Protein AF-A0A9D6J3E1-F1 (afdb_monomer_lite)

Structure (mmCIF, N/CA/C/O backbone):
data_AF-A0A9D6J3E1-F1
#
_entry.id   AF-A0A9D6J3E1-F1
#
loop_
_atom_site.group_PDB
_atom_site.id
_atom_site.type_symbol
_atom_site.label_atom_id
_atom_site.label_alt_id
_atom_site.label_comp_id
_atom_site.label_asym_id
_atom_site.label_entity_id
_atom_site.label_seq_id
_atom_site.pdbx_PDB_ins_code
_atom_site.Cartn_x
_atom_site.Cartn_y
_atom_site.Cartn_z
_atom_site.occupancy
_atom_site.B_iso_or_equiv
_atom_site.auth_seq_id
_atom_site.auth_comp_id
_atom_site.auth_asym_id
_atom_site.auth_atom_id
_atom_site.pdbx_PDB_model_num
ATOM 1 N N . MET A 1 1 ? -12.771 -2.641 1.953 1.00 57.16 1 MET A N 1
ATOM 2 C CA . MET A 1 1 ? -12.644 -3.805 1.057 1.00 57.16 1 MET A CA 1
ATOM 3 C C . MET A 1 1 ? -11.246 -4.360 1.239 1.00 57.16 1 MET A C 1
ATOM 5 O O . MET A 1 1 ? -10.315 -3.562 1.249 1.00 57.16 1 MET A O 1
ATOM 9 N N . PRO A 1 2 ? -11.086 -5.673 1.453 1.00 75.69 2 PRO A N 1
ATOM 10 C CA . PRO A 1 2 ? -9.761 -6.264 1.578 1.00 75.69 2 PRO A CA 1
ATOM 11 C C . PRO A 1 2 ? -9.013 -6.208 0.243 1.00 75.69 2 PRO A C 1
ATOM 13 O O . PRO A 1 2 ? -9.632 -6.130 -0.821 1.00 75.69 2 PRO A O 1
ATOM 16 N N . PHE A 1 3 ? -7.686 -6.283 0.318 1.00 88.56 3 PHE A N 1
ATOM 17 C CA . PHE A 1 3 ? -6.833 -6.405 -0.856 1.00 88.56 3 PHE A CA 1
ATOM 18 C C . PHE A 1 3 ? -7.150 -7.701 -1.625 1.00 88.56 3 PHE A C 1
ATOM 20 O O . PHE A 1 3 ? -7.340 -8.760 -1.019 1.00 88.56 3 PHE A O 1
ATOM 27 N N . ARG A 1 4 ? -7.234 -7.625 -2.952 1.00 92.81 4 ARG A N 1
ATOM 28 C CA . ARG A 1 4 ? -7.552 -8.726 -3.869 1.00 92.81 4 ARG A CA 1
ATOM 29 C C . ARG A 1 4 ? -6.717 -8.595 -5.132 1.00 92.81 4 ARG A C 1
ATOM 31 O O . ARG A 1 4 ? -6.793 -7.579 -5.814 1.00 92.81 4 ARG A O 1
ATOM 38 N N . PHE A 1 5 ? -5.955 -9.627 -5.456 1.00 92.38 5 PHE A N 1
ATOM 39 C CA . PHE A 1 5 ? -5.051 -9.626 -6.604 1.00 92.38 5 PHE A CA 1
ATOM 40 C C . PHE A 1 5 ? -5.346 -10.828 -7.496 1.00 92.38 5 PHE A C 1
ATOM 42 O O . PHE A 1 5 ? -5.502 -11.937 -6.980 1.00 92.38 5 PHE A O 1
ATOM 49 N N . ASP A 1 6 ? -5.435 -10.623 -8.811 1.00 90.06 6 ASP A N 1
ATOM 50 C CA . ASP A 1 6 ? -5.579 -11.739 -9.744 1.00 90.06 6 ASP A CA 1
ATOM 51 C C . ASP A 1 6 ? -4.184 -12.310 -10.047 1.00 90.06 6 ASP A C 1
ATOM 53 O O . ASP A 1 6 ? -3.341 -11.619 -10.618 1.00 90.06 6 ASP A O 1
ATOM 57 N N . PRO A 1 7 ? -3.894 -13.577 -9.702 1.00 82.88 7 PRO A N 1
ATOM 58 C CA . PRO A 1 7 ? -2.596 -14.174 -9.993 1.00 82.88 7 PRO A CA 1
ATOM 59 C C . PRO A 1 7 ? -2.280 -14.249 -11.497 1.00 82.88 7 PRO A C 1
ATOM 61 O O . PRO A 1 7 ? -1.140 -14.542 -11.850 1.00 82.88 7 PRO A O 1
ATOM 64 N N . LYS A 1 8 ? -3.233 -14.017 -12.399 1.00 88.50 8 LYS A N 1
ATOM 65 C CA . LYS A 1 8 ? -2.987 -13.992 -13.846 1.00 88.50 8 LYS A CA 1
ATOM 66 C C . LYS A 1 8 ? -2.564 -12.618 -14.369 1.00 88.50 8 LYS A C 1
ATOM 68 O O . LYS A 1 8 ? -2.120 -12.540 -15.511 1.00 88.50 8 LYS A O 1
ATOM 73 N N . GLU A 1 9 ? -2.684 -11.563 -13.565 1.00 91.75 9 GLU A N 1
ATOM 74 C CA . GLU A 1 9 ? -2.237 -10.221 -13.937 1.00 91.75 9 GLU A CA 1
ATOM 75 C C . GLU A 1 9 ? -0.711 -10.164 -14.106 1.00 91.75 9 GLU A C 1
ATOM 77 O O . GLU A 1 9 ? 0.047 -10.926 -13.488 1.00 91.75 9 GLU A O 1
ATOM 82 N N . SER A 1 10 ? -0.258 -9.242 -14.962 1.00 93.75 10 SER A N 1
ATOM 83 C CA . SER A 1 10 ? 1.165 -8.938 -15.092 1.00 93.75 10 SER A CA 1
ATOM 84 C C . SER A 1 10 ? 1.694 -8.297 -13.805 1.00 93.75 10 SER A C 1
ATOM 86 O O . SER A 1 10 ? 0.940 -7.680 -13.053 1.00 93.75 10 SER A O 1
ATOM 88 N N . ASP A 1 11 ? 3.002 -8.376 -13.558 1.00 93.44 11 ASP A N 1
ATOM 89 C CA . ASP A 1 11 ? 3.602 -7.772 -12.359 1.00 93.44 11 ASP A CA 1
ATOM 90 C C . ASP A 1 11 ? 3.328 -6.260 -12.269 1.00 93.44 11 ASP A C 1
ATOM 92 O O . ASP A 1 11 ? 3.071 -5.726 -11.191 1.00 93.44 11 ASP A O 1
ATOM 96 N N . ARG A 1 12 ? 3.303 -5.564 -13.412 1.00 91.81 12 ARG A N 1
ATOM 97 C CA . ARG A 1 12 ? 2.966 -4.135 -13.474 1.00 91.81 12 ARG A CA 1
ATOM 98 C C . ARG A 1 12 ? 1.500 -3.871 -13.144 1.00 91.81 12 ARG A C 1
ATOM 100 O O . ARG A 1 12 ? 1.212 -2.938 -12.396 1.00 91.81 12 ARG A O 1
ATOM 107 N N . ASP A 1 13 ? 0.589 -4.690 -13.659 1.00 92.38 13 ASP A N 1
ATOM 108 C CA . ASP A 1 13 ? -0.839 -4.552 -13.357 1.00 92.38 13 ASP A CA 1
ATOM 109 C C . ASP A 1 13 ? -1.113 -4.841 -11.881 1.00 92.38 13 ASP A C 1
ATOM 111 O O . ASP A 1 13 ? -1.849 -4.095 -11.236 1.00 92.38 13 ASP A O 1
ATOM 115 N N . LEU A 1 14 ? -0.439 -5.843 -11.314 1.00 94.19 14 LEU A N 1
ATOM 116 C CA . LEU A 1 14 ? -0.467 -6.157 -9.889 1.00 94.19 14 LEU A CA 1
ATOM 117 C C . LEU A 1 14 ? 0.025 -4.983 -9.027 1.00 94.19 14 LEU A C 1
ATOM 119 O O . LEU A 1 14 ? -0.626 -4.627 -8.043 1.00 94.19 14 LEU A O 1
ATOM 123 N N . LEU A 1 15 ? 1.133 -4.340 -9.408 1.00 92.12 15 LEU A N 1
ATOM 124 C CA . LEU A 1 15 ? 1.665 -3.154 -8.726 1.00 92.12 15 LEU A CA 1
ATOM 125 C C . LEU A 1 15 ? 0.703 -1.960 -8.799 1.00 92.12 15 LEU A C 1
ATOM 127 O O . LEU A 1 15 ? 0.420 -1.324 -7.782 1.00 92.12 15 LEU A O 1
ATOM 131 N N . ALA A 1 16 ? 0.152 -1.671 -9.978 1.00 90.56 16 ALA A N 1
ATOM 132 C CA . ALA A 1 16 ? -0.850 -0.618 -10.138 1.00 90.56 16 ALA A CA 1
ATOM 133 C C . ALA A 1 16 ? -2.131 -0.938 -9.343 1.00 90.56 16 ALA A C 1
ATOM 135 O O . ALA A 1 16 ? -2.739 -0.062 -8.722 1.00 90.56 16 ALA A O 1
ATOM 136 N N . SER A 1 17 ? -2.534 -2.210 -9.317 1.00 91.94 17 SER A N 1
ATOM 137 C CA . SER A 1 17 ? -3.661 -2.700 -8.527 1.00 91.94 17 SER A CA 1
ATOM 138 C C . SER A 1 17 ? -3.427 -2.499 -7.030 1.00 91.94 17 SER A C 1
ATOM 140 O O . SER A 1 17 ? -4.328 -2.016 -6.343 1.00 91.94 17 SER A O 1
ATOM 142 N N . PHE A 1 18 ? -2.213 -2.762 -6.536 1.00 92.56 18 PHE A N 1
ATOM 143 C CA . PHE A 1 18 ? -1.829 -2.482 -5.152 1.00 92.56 18 PHE A CA 1
ATOM 144 C C . PHE A 1 18 ? -2.042 -1.010 -4.785 1.00 92.56 18 PHE A C 1
ATOM 146 O O . PHE A 1 18 ? -2.736 -0.744 -3.805 1.00 92.56 18 PHE A O 1
ATOM 153 N N . PHE A 1 19 ? -1.544 -0.054 -5.578 1.00 90.12 19 PHE A N 1
ATOM 154 C CA . PHE A 1 19 ? -1.711 1.375 -5.273 1.00 90.12 19 PHE A CA 1
ATOM 155 C C . PHE A 1 19 ? -3.174 1.822 -5.282 1.00 90.12 19 PHE A C 1
ATOM 157 O O . PHE A 1 19 ? -3.612 2.499 -4.352 1.00 90.12 19 PHE A O 1
ATOM 164 N N . ARG A 1 20 ? -3.966 1.381 -6.269 1.00 89.38 20 ARG A N 1
ATOM 165 C CA . ARG A 1 20 ? -5.410 1.678 -6.313 1.00 89.38 20 ARG A CA 1
ATOM 166 C C . ARG A 1 20 ? -6.147 1.131 -5.093 1.00 89.38 20 ARG A C 1
ATOM 168 O O . ARG A 1 20 ? -7.045 1.776 -4.555 1.00 89.38 20 ARG A O 1
ATOM 175 N N . GLN A 1 21 ? -5.799 -0.076 -4.661 1.00 91.25 21 GLN A N 1
ATOM 176 C CA . GLN A 1 21 ? -6.432 -0.700 -3.503 1.00 91.25 21 GLN A CA 1
ATOM 177 C C . GLN A 1 21 ? -5.960 -0.092 -2.187 1.00 91.25 21 GLN A C 1
ATOM 179 O O . GLN A 1 21 ? -6.774 0.065 -1.282 1.00 91.25 21 GLN A O 1
ATOM 184 N N . LEU A 1 22 ? -4.695 0.317 -2.098 1.00 88.44 22 LEU A N 1
ATOM 185 C CA . LEU A 1 22 ? -4.156 1.049 -0.959 1.00 88.44 22 LEU A CA 1
ATOM 186 C C . LEU A 1 22 ? -4.857 2.400 -0.794 1.00 88.44 22 LEU A C 1
ATOM 188 O O . LEU A 1 22 ? -5.317 2.713 0.300 1.00 88.44 22 LEU A O 1
ATOM 192 N N . GLN A 1 23 ? -5.044 3.143 -1.886 1.00 86.50 23 GLN A N 1
ATOM 193 C CA . GLN A 1 23 ? -5.842 4.368 -1.886 1.00 86.50 23 GLN A CA 1
ATOM 194 C C . GLN A 1 23 ? -7.258 4.108 -1.355 1.00 86.50 23 GLN A C 1
ATOM 196 O O . GLN A 1 23 ? -7.722 4.793 -0.450 1.00 86.50 23 GLN A O 1
ATOM 201 N N . ARG A 1 24 ? -7.951 3.079 -1.858 1.00 85.75 24 ARG A N 1
ATOM 202 C CA . ARG A 1 24 ? -9.296 2.726 -1.366 1.00 85.75 24 ARG A CA 1
ATOM 203 C C . ARG A 1 24 ? -9.296 2.330 0.109 1.00 85.75 24 ARG A C 1
ATOM 205 O O . ARG A 1 24 ? -10.199 2.727 0.839 1.00 85.75 24 ARG A O 1
ATOM 212 N N . PHE A 1 25 ? -8.302 1.560 0.543 1.00 84.88 25 PHE A N 1
ATOM 213 C CA . PHE A 1 25 ? -8.155 1.139 1.932 1.00 84.88 25 PHE A CA 1
ATOM 214 C C . PHE A 1 25 ? -8.023 2.349 2.863 1.00 84.88 25 PHE A C 1
ATOM 216 O O . PHE A 1 25 ? -8.763 2.449 3.839 1.00 84.88 25 PHE A O 1
ATOM 223 N N . LEU A 1 26 ? -7.152 3.303 2.528 1.00 80.00 26 LEU A N 1
ATOM 224 C CA . LEU A 1 26 ? -6.944 4.512 3.327 1.00 80.00 26 LEU A CA 1
ATOM 225 C C . LEU A 1 26 ? -8.136 5.463 3.275 1.00 80.00 26 LEU A C 1
ATOM 227 O O . LEU A 1 26 ? -8.474 6.064 4.292 1.00 80.00 26 LEU A O 1
ATOM 231 N N . TYR A 1 27 ? -8.803 5.571 2.123 1.00 80.94 27 TYR A N 1
ATOM 232 C CA . TYR A 1 27 ? -10.035 6.344 2.008 1.00 80.94 27 TYR A CA 1
ATOM 233 C C . TYR A 1 27 ? -11.081 5.823 2.995 1.00 80.94 27 TYR A C 1
ATOM 235 O O . TYR A 1 27 ? -11.641 6.588 3.774 1.00 80.94 27 TYR A O 1
ATOM 243 N N . GLN A 1 28 ? -11.291 4.506 3.024 1.00 78.88 28 GLN A N 1
ATOM 244 C CA . GLN A 1 28 ? -12.237 3.882 3.946 1.00 78.88 28 GLN A CA 1
ATOM 245 C C . GLN A 1 28 ? -11.802 4.034 5.400 1.00 78.88 28 GLN A C 1
ATOM 247 O O . GLN A 1 28 ? -12.626 4.347 6.250 1.00 78.88 28 GLN A O 1
ATOM 252 N N . PHE A 1 29 ? -10.507 3.898 5.682 1.00 75.00 29 PHE A N 1
ATOM 253 C CA . PHE A 1 29 ? -9.957 4.144 7.014 1.00 75.00 29 PHE A CA 1
ATOM 254 C C . PHE A 1 29 ? -10.213 5.585 7.496 1.00 75.00 29 PHE A C 1
ATOM 256 O O . PHE A 1 29 ? -10.452 5.818 8.678 1.00 75.00 29 PHE A O 1
ATOM 263 N N . THR A 1 30 ? -10.199 6.545 6.570 1.00 74.94 30 THR A N 1
ATOM 264 C CA . THR A 1 30 ? -10.331 7.980 6.850 1.00 74.94 30 THR A CA 1
ATOM 265 C C . THR A 1 30 ? -11.791 8.429 6.946 1.00 74.94 30 THR A C 1
ATOM 267 O O . THR A 1 30 ? -12.154 9.163 7.865 1.00 74.94 30 THR A O 1
ATOM 270 N N . PHE A 1 31 ? -12.640 8.013 6.003 1.00 75.81 31 PHE A N 1
ATOM 271 C CA . PHE A 1 31 ? -14.009 8.521 5.861 1.00 75.81 31 PHE A CA 1
ATOM 272 C C . PHE A 1 31 ? -15.085 7.574 6.381 1.00 75.81 31 PHE A C 1
ATOM 274 O O . PHE A 1 31 ? -16.124 8.047 6.842 1.00 75.81 31 PHE A O 1
ATOM 281 N N . GLU A 1 32 ? -14.817 6.270 6.380 1.00 73.69 32 GLU A N 1
ATOM 282 C CA . GLU A 1 32 ? -15.746 5.214 6.789 1.00 73.69 32 GLU A CA 1
ATOM 283 C C . GLU A 1 32 ? -15.148 4.337 7.912 1.00 73.69 32 GLU A C 1
ATOM 285 O O . GLU A 1 32 ? -15.196 3.106 7.828 1.00 73.69 32 GLU A O 1
ATOM 290 N N . PRO A 1 33 ? -14.578 4.930 8.984 1.00 64.50 33 PRO A N 1
ATOM 291 C CA . PRO A 1 33 ? -13.866 4.178 10.022 1.00 64.50 33 PRO A CA 1
ATOM 292 C C . PRO A 1 33 ? -14.768 3.139 10.708 1.00 64.50 33 PRO A C 1
ATOM 294 O O . PRO A 1 33 ? -14.312 2.037 11.002 1.00 64.50 33 PRO A O 1
ATOM 297 N N . GLY A 1 34 ? -16.053 3.473 10.912 1.00 64.44 34 GLY A N 1
ATOM 298 C CA . GLY A 1 34 ? -17.136 2.622 11.418 1.00 64.44 34 GLY A CA 1
ATOM 299 C C . GLY A 1 34 ? -16.719 1.448 12.319 1.00 64.44 34 GLY A C 1
ATOM 300 O O . GLY A 1 34 ? -15.872 1.555 13.202 1.00 64.44 34 GLY A O 1
ATOM 301 N N . LYS A 1 35 ? -17.314 0.278 12.058 1.00 54.91 35 LYS A N 1
ATOM 302 C CA . LYS A 1 35 ? -17.046 -0.982 12.776 1.00 54.91 35 LYS A CA 1
ATOM 303 C C . LYS A 1 35 ? -15.648 -1.574 12.531 1.00 54.91 35 LYS A C 1
ATOM 305 O O . LYS A 1 35 ? -15.352 -2.633 13.085 1.00 54.91 35 LYS A O 1
ATOM 310 N N . LEU A 1 36 ? -14.817 -0.973 11.669 1.00 57.06 36 LEU A N 1
ATOM 311 C CA . LEU A 1 36 ? -13.442 -1.434 11.433 1.00 57.06 36 LEU A CA 1
ATOM 312 C C . LEU A 1 36 ? -12.528 -1.071 12.607 1.00 57.06 36 LEU A C 1
ATOM 314 O O . LEU A 1 36 ? -11.514 -1.738 12.801 1.00 57.06 36 LEU A O 1
ATOM 318 N N . LEU A 1 37 ? -12.877 -0.025 13.367 1.00 59.12 37 LEU A N 1
ATOM 319 C CA . LEU A 1 37 ? -11.941 0.661 14.256 1.00 59.12 37 LEU A CA 1
ATOM 320 C C . LEU A 1 37 ? -12.503 1.006 15.644 1.00 59.12 37 LEU A C 1
ATOM 322 O O . LEU A 1 37 ? -11.846 1.727 16.382 1.00 59.12 37 LEU A O 1
ATOM 326 N N . GLU A 1 38 ? -13.649 0.441 16.050 1.00 54.72 38 GLU A N 1
ATOM 327 C CA . GLU A 1 38 ? -14.280 0.668 17.375 1.00 54.72 38 GLU A CA 1
ATOM 328 C C . GLU A 1 38 ? -13.346 0.446 18.588 1.00 54.72 38 GLU A C 1
ATOM 330 O O . GLU A 1 38 ? -13.688 0.829 19.700 1.00 54.72 38 GLU A O 1
ATOM 335 N N . LYS A 1 39 ? -12.177 -0.181 18.399 1.00 51.03 39 LYS A N 1
ATOM 336 C CA . LYS A 1 39 ? -11.179 -0.455 19.446 1.00 51.03 39 LYS A CA 1
ATOM 337 C C . LYS A 1 39 ? -9.812 0.200 19.204 1.00 51.03 39 LYS A C 1
ATOM 339 O O . LYS A 1 39 ? -8.840 -0.196 19.839 1.00 51.03 39 LYS A O 1
ATOM 344 N N . VAL A 1 40 ? -9.699 1.133 18.259 1.00 55.38 40 VAL A N 1
ATOM 345 C CA . VAL A 1 40 ? -8.413 1.716 17.848 1.00 55.38 40 VAL A CA 1
ATOM 346 C C . VAL A 1 40 ? -8.406 3.221 18.142 1.00 55.38 40 VAL A C 1
ATOM 348 O O . VAL A 1 40 ? -8.779 4.022 17.290 1.00 55.38 40 VAL A O 1
ATOM 351 N N . ASN A 1 41 ? -7.937 3.613 19.335 1.00 50.03 41 ASN A N 1
ATOM 352 C CA . ASN A 1 41 ? -7.807 5.026 19.750 1.00 50.03 41 ASN A CA 1
ATOM 353 C C . ASN A 1 41 ? -6.945 5.877 18.792 1.00 50.03 41 ASN A C 1
ATOM 355 O O . ASN A 1 41 ? -7.132 7.086 18.711 1.00 50.03 41 ASN A O 1
ATOM 359 N N . PHE A 1 42 ? -6.061 5.245 18.010 1.00 51.25 42 PHE A N 1
ATOM 360 C CA . PHE A 1 42 ? -5.272 5.856 16.926 1.00 51.25 42 PHE A CA 1
ATOM 361 C C . PHE A 1 42 ? -6.112 6.691 15.935 1.00 51.25 42 PHE A C 1
ATOM 363 O O . PHE A 1 42 ? -5.623 7.621 15.299 1.00 51.25 42 PHE A O 1
ATOM 370 N N . VAL A 1 43 ? -7.394 6.356 15.777 1.00 54.31 43 VAL A N 1
ATOM 371 C CA . VAL A 1 43 ? -8.263 6.931 14.745 1.00 54.31 43 VAL A CA 1
ATOM 372 C C . VAL A 1 43 ? -8.849 8.276 15.158 1.00 54.31 43 VAL A C 1
ATOM 374 O O . VAL A 1 43 ? -9.153 9.078 14.284 1.00 54.31 43 VAL A O 1
ATOM 377 N N . GLU A 1 44 ? -8.979 8.578 16.449 1.00 55.16 44 GLU A N 1
ATOM 378 C CA . GLU A 1 44 ? -9.609 9.836 16.874 1.00 55.16 44 GLU A CA 1
ATOM 379 C C . GLU A 1 44 ? -8.714 11.059 16.624 1.00 55.16 44 GLU A C 1
ATOM 381 O O . GLU A 1 44 ? -9.210 12.106 16.208 1.00 55.16 44 GLU A O 1
ATOM 386 N N . THR A 1 45 ? -7.393 10.927 16.785 1.00 60.97 45 THR A N 1
ATOM 387 C CA . THR A 1 45 ? -6.435 12.033 16.609 1.00 60.97 45 THR A CA 1
ATOM 388 C C . THR A 1 45 ? -5.909 12.157 15.180 1.00 60.97 45 THR A C 1
ATOM 390 O O . THR A 1 45 ? -5.795 13.270 14.671 1.00 60.97 45 THR A O 1
ATOM 393 N N . ALA A 1 46 ? -5.628 11.048 14.486 1.00 62.75 46 ALA A N 1
ATOM 394 C CA . ALA A 1 46 ? -5.068 11.087 13.131 1.00 62.75 46 ALA A CA 1
ATOM 395 C C . ALA A 1 46 ? -6.119 11.361 12.038 1.00 62.75 46 ALA A C 1
ATOM 397 O O . ALA A 1 46 ? -5.805 11.930 10.989 1.00 62.75 46 ALA A O 1
ATOM 398 N N . GLN A 1 47 ? -7.382 10.979 12.258 1.00 68.12 47 GLN A N 1
ATOM 399 C CA . GLN A 1 47 ? -8.420 11.068 11.229 1.00 68.12 47 GLN A CA 1
ATOM 400 C C . GLN A 1 47 ? -8.698 12.495 10.729 1.00 68.12 47 GLN A C 1
ATOM 402 O O . GLN A 1 47 ? -8.818 12.652 9.513 1.00 68.12 47 GLN A O 1
ATOM 407 N N . PRO A 1 48 ? -8.797 13.541 11.574 1.00 70.25 48 PRO A N 1
ATOM 408 C CA . PRO A 1 48 ? -8.978 14.907 11.084 1.00 70.25 48 PRO A CA 1
ATOM 409 C C . PRO A 1 48 ? -7.848 15.346 10.143 1.00 70.25 48 PRO A C 1
ATOM 411 O O . PRO A 1 48 ? -8.117 15.934 9.097 1.00 70.25 48 PRO A O 1
ATOM 414 N N . HIS A 1 49 ? -6.598 14.992 10.455 1.00 70.19 49 HIS A N 1
ATOM 415 C CA . HIS A 1 49 ? -5.440 15.303 9.612 1.00 70.19 49 HIS A CA 1
ATOM 416 C C . HIS A 1 49 ? -5.469 14.536 8.285 1.00 70.19 49 HIS A C 1
ATOM 418 O O . HIS A 1 49 ? -5.240 15.130 7.231 1.00 70.19 49 HIS A O 1
ATOM 424 N N . LEU A 1 50 ? -5.827 13.247 8.314 1.00 69.44 50 LEU A N 1
ATOM 425 C CA . LEU A 1 50 ? -5.999 12.435 7.105 1.00 69.44 50 LEU A CA 1
ATOM 426 C C . LEU A 1 50 ? -7.137 12.959 6.217 1.00 69.44 50 LEU A C 1
ATOM 428 O O . LEU A 1 50 ? -6.977 13.033 5.001 1.00 69.44 50 LEU A O 1
ATOM 432 N N . ARG A 1 51 ? -8.266 13.382 6.806 1.00 74.56 51 ARG A N 1
ATOM 433 C CA . ARG A 1 51 ? -9.380 14.002 6.067 1.00 74.56 51 ARG A CA 1
ATOM 434 C C . ARG A 1 51 ? -8.938 15.293 5.385 1.00 74.56 51 ARG A C 1
ATOM 436 O O . ARG A 1 51 ? -9.247 15.479 4.213 1.00 74.56 51 ARG A O 1
ATOM 443 N N . THR A 1 52 ? -8.197 16.156 6.082 1.00 76.69 52 THR A N 1
ATOM 444 C CA . THR A 1 52 ? -7.645 17.389 5.499 1.00 76.69 52 THR A CA 1
ATOM 445 C C . THR A 1 52 ? -6.699 17.079 4.340 1.00 76.69 52 THR A C 1
ATOM 447 O O . THR A 1 52 ? -6.882 17.616 3.252 1.00 76.69 52 THR A O 1
ATOM 450 N N . ALA A 1 53 ? -5.756 16.149 4.521 1.00 68.88 53 ALA A N 1
ATOM 451 C CA . ALA A 1 53 ? -4.824 15.744 3.466 1.00 68.88 53 ALA A CA 1
ATOM 452 C C . ALA A 1 53 ? -5.533 15.158 2.228 1.00 68.88 53 ALA A C 1
ATOM 454 O O . ALA A 1 53 ? -5.077 15.341 1.095 1.00 68.88 53 ALA A O 1
ATOM 455 N N . TRP A 1 54 ? -6.659 14.468 2.432 1.00 75.44 54 TRP A N 1
ATOM 456 C CA . TRP A 1 54 ? -7.482 13.937 1.347 1.00 75.44 54 TRP A CA 1
ATOM 457 C C . TRP A 1 54 ? -8.281 15.019 0.620 1.00 75.44 54 TRP A C 1
ATOM 459 O O . TRP A 1 54 ? -8.334 15.023 -0.611 1.00 75.44 54 TRP A O 1
ATOM 469 N N . ASN A 1 55 ? -8.890 15.936 1.373 1.00 76.88 55 ASN A N 1
ATOM 470 C CA . ASN A 1 55 ? -9.714 17.021 0.838 1.00 76.88 55 ASN A CA 1
ATOM 471 C C . ASN A 1 55 ? -8.884 18.072 0.087 1.00 76.88 55 ASN A C 1
ATOM 473 O O . ASN A 1 55 ? -9.374 18.637 -0.886 1.00 76.88 55 ASN A O 1
ATOM 477 N N . ASP A 1 56 ? -7.616 18.259 0.461 1.00 77.88 56 ASP A N 1
ATOM 478 C CA . ASP A 1 56 ? -6.646 19.075 -0.282 1.00 77.88 56 ASP A CA 1
ATOM 479 C C . ASP A 1 56 ? -6.244 18.454 -1.640 1.00 77.88 56 ASP A C 1
ATOM 481 O O . ASP A 1 56 ? -5.444 19.027 -2.379 1.00 77.88 56 ASP A O 1
ATOM 485 N N . GLY A 1 57 ? -6.742 17.257 -1.979 1.00 68.38 57 GLY A N 1
ATOM 486 C CA . GLY A 1 57 ? -6.499 16.573 -3.257 1.00 68.38 57 GLY A CA 1
ATOM 487 C C . GLY A 1 57 ? -5.100 15.965 -3.411 1.00 68.38 57 GLY A C 1
ATOM 488 O O . GLY A 1 57 ? -4.889 15.121 -4.286 1.00 68.38 57 GLY A O 1
ATOM 489 N N . LYS A 1 58 ? -4.162 16.324 -2.526 1.00 72.38 58 LYS A N 1
ATOM 490 C CA . LYS A 1 58 ? -2.770 15.854 -2.525 1.00 72.38 58 LYS A CA 1
ATOM 491 C C . LYS A 1 58 ? -2.689 14.333 -2.497 1.00 72.38 58 LYS A C 1
ATOM 493 O O . LYS A 1 58 ? -2.061 13.739 -3.368 1.00 72.38 58 LYS A O 1
ATOM 498 N N . MET A 1 59 ? -3.413 13.687 -1.580 1.00 72.38 59 MET A N 1
ATOM 499 C CA . MET A 1 59 ? -3.388 12.226 -1.464 1.00 72.38 59 MET A CA 1
ATOM 500 C C . MET A 1 59 ? -3.838 11.496 -2.735 1.00 72.38 59 MET A C 1
ATOM 502 O O . MET A 1 59 ? -3.207 10.518 -3.126 1.00 72.38 59 MET A O 1
ATOM 506 N N . THR A 1 60 ? -4.891 11.961 -3.409 1.00 74.19 60 THR A N 1
ATOM 507 C CA . THR A 1 60 ? -5.360 11.340 -4.660 1.00 74.19 60 THR A CA 1
ATOM 508 C C . THR A 1 60 ? -4.309 11.461 -5.763 1.00 74.19 60 THR A C 1
ATOM 510 O O . THR A 1 60 ? -3.954 10.452 -6.374 1.00 74.19 60 THR A O 1
ATOM 513 N N . ALA A 1 61 ? -3.742 12.657 -5.950 1.00 76.44 61 ALA A N 1
ATOM 514 C CA . ALA A 1 61 ? -2.692 12.893 -6.940 1.00 76.44 61 ALA A CA 1
ATOM 515 C C . ALA A 1 61 ? -1.446 12.025 -6.680 1.00 76.44 61 ALA A C 1
ATOM 517 O O . ALA A 1 61 ? -0.811 11.531 -7.608 1.00 76.44 61 ALA A O 1
ATOM 518 N N . HIS A 1 62 ? -1.111 11.777 -5.414 1.00 77.31 62 HIS A N 1
ATOM 519 C CA . HIS A 1 62 ? 0.027 10.944 -5.026 1.00 77.31 62 HIS A CA 1
ATOM 520 C C . HIS A 1 62 ? -0.118 9.478 -5.455 1.00 77.31 62 HIS A C 1
ATOM 522 O O . HIS A 1 62 ? 0.838 8.887 -5.963 1.00 77.31 62 HIS A O 1
ATOM 528 N N . PHE A 1 63 ? -1.314 8.897 -5.322 1.00 79.12 63 PHE A N 1
ATOM 529 C CA . PHE A 1 63 ? -1.583 7.530 -5.785 1.00 79.12 63 PHE A CA 1
ATOM 530 C C . PHE A 1 63 ? -1.603 7.406 -7.311 1.00 79.12 63 PHE A C 1
ATOM 532 O O . PHE A 1 63 ? -1.182 6.377 -7.854 1.00 79.12 63 PHE A O 1
ATOM 539 N N . GLU A 1 64 ? -2.044 8.449 -8.012 1.00 80.62 64 GLU A N 1
ATOM 540 C CA . GLU A 1 64 ? -1.976 8.514 -9.473 1.00 80.62 64 GLU A CA 1
ATOM 541 C C . GLU A 1 64 ? -0.526 8.578 -9.959 1.00 80.62 64 GLU A C 1
ATOM 543 O O . GLU A 1 64 ? -0.140 7.790 -10.826 1.00 80.62 64 GLU A O 1
ATOM 548 N N . VAL A 1 65 ? 0.304 9.425 -9.339 1.00 81.69 65 VAL A N 1
ATOM 549 C CA . VAL A 1 65 ? 1.746 9.496 -9.624 1.00 81.69 65 VAL A CA 1
ATOM 550 C C . VAL A 1 65 ? 2.414 8.148 -9.366 1.00 81.69 65 VAL A C 1
ATOM 552 O O . VAL A 1 65 ? 3.131 7.657 -10.233 1.00 81.69 65 VAL A O 1
ATOM 555 N N . ALA A 1 66 ? 2.138 7.491 -8.235 1.00 81.56 66 ALA A N 1
ATOM 556 C CA . ALA A 1 66 ? 2.683 6.162 -7.944 1.00 81.56 66 ALA A CA 1
ATOM 557 C C . ALA A 1 66 ? 2.311 5.132 -9.024 1.00 81.56 66 ALA A C 1
ATOM 559 O O . ALA A 1 66 ? 3.158 4.376 -9.500 1.00 81.56 66 ALA A O 1
ATOM 560 N N . SER A 1 67 ? 1.048 5.143 -9.458 1.00 81.44 67 SER A N 1
ATOM 561 C CA . SER A 1 67 ? 0.544 4.257 -10.512 1.00 81.44 67 SER A CA 1
ATOM 562 C C . SER A 1 67 ? 1.182 4.544 -11.874 1.00 81.44 67 SER A C 1
ATOM 564 O O . SER A 1 67 ? 1.360 3.629 -12.678 1.00 81.44 67 SER A O 1
ATOM 566 N N . GLN A 1 68 ? 1.530 5.801 -12.146 1.00 82.69 68 GLN A N 1
ATOM 567 C CA . GLN A 1 68 ? 2.226 6.197 -13.365 1.00 82.69 68 GLN A CA 1
ATOM 568 C C . GLN A 1 68 ? 3.702 5.784 -13.326 1.00 82.69 68 GLN A C 1
ATOM 570 O O . GLN A 1 68 ? 4.188 5.176 -14.277 1.00 82.69 68 GLN A O 1
ATOM 575 N N . VAL A 1 69 ? 4.373 5.991 -12.192 1.00 83.69 69 VAL A N 1
ATOM 576 C CA . VAL A 1 69 ? 5.758 5.560 -11.960 1.00 83.69 69 VAL A CA 1
ATOM 577 C C . VAL A 1 69 ? 5.919 4.058 -12.201 1.00 83.69 69 VAL A C 1
ATOM 579 O O . VAL A 1 69 ? 6.879 3.648 -12.845 1.00 83.69 69 VAL A O 1
ATOM 582 N N . VAL A 1 70 ? 4.965 3.219 -11.775 1.00 86.25 70 VAL A N 1
ATOM 583 C CA . VAL A 1 70 ? 4.988 1.764 -12.055 1.00 86.25 70 VAL A CA 1
ATOM 584 C C . VAL A 1 70 ? 5.190 1.452 -13.548 1.00 86.25 70 VAL A C 1
ATOM 586 O O . VAL A 1 70 ? 5.841 0.462 -13.886 1.00 86.25 70 VAL A O 1
ATOM 589 N N . LYS A 1 71 ? 4.651 2.278 -14.452 1.00 84.94 71 LYS A N 1
ATOM 590 C CA . LYS A 1 71 ? 4.770 2.075 -15.906 1.00 84.94 71 LYS A CA 1
ATOM 591 C C . LYS A 1 71 ? 6.144 2.470 -16.445 1.00 84.94 71 LYS A C 1
ATOM 593 O O . LYS A 1 71 ? 6.590 1.901 -17.444 1.00 84.94 71 LYS A O 1
ATOM 598 N N . GLU A 1 72 ? 6.781 3.440 -15.800 1.00 86.38 72 GLU A N 1
ATOM 599 C CA . GLU A 1 72 ? 8.018 4.087 -16.242 1.00 86.38 72 GLU A CA 1
ATOM 600 C C . GLU A 1 72 ? 9.269 3.396 -15.688 1.00 86.38 72 GLU A C 1
ATOM 602 O O . GLU A 1 72 ? 10.298 3.352 -16.359 1.00 86.38 72 GLU A O 1
ATOM 607 N N . VAL A 1 73 ? 9.185 2.804 -14.492 1.00 88.75 73 VAL A N 1
ATOM 608 C CA . VAL A 1 73 ? 10.310 2.089 -13.874 1.00 88.75 73 VAL A CA 1
ATOM 609 C C . VAL A 1 73 ? 10.666 0.838 -14.682 1.00 88.75 73 VAL A C 1
ATOM 611 O O . VAL A 1 73 ? 9.795 0.070 -15.115 1.00 88.75 73 VAL A O 1
ATOM 614 N N . SER A 1 74 ? 11.970 0.626 -14.880 1.00 90.56 74 SER A N 1
ATOM 615 C CA . SER A 1 74 ? 12.474 -0.538 -15.607 1.00 90.56 74 SER A CA 1
ATOM 616 C C . SER A 1 74 ? 12.181 -1.839 -14.855 1.00 90.56 74 SER A C 1
ATOM 618 O O . SER A 1 74 ? 12.098 -1.873 -13.624 1.00 90.56 74 SER A O 1
ATOM 620 N N . VAL A 1 75 ? 12.018 -2.930 -15.603 1.00 89.25 75 VAL A N 1
ATOM 621 C CA . VAL A 1 75 ? 11.716 -4.245 -15.021 1.00 89.25 75 VAL A CA 1
ATOM 622 C C . VAL A 1 75 ? 12.871 -4.729 -14.144 1.00 89.25 75 VAL A C 1
ATOM 624 O O . VAL A 1 75 ? 12.623 -5.321 -13.099 1.00 89.25 75 VAL A O 1
ATOM 627 N N . GLU A 1 76 ? 14.113 -4.415 -14.511 1.00 92.12 76 GLU A N 1
ATOM 628 C CA . GLU A 1 76 ? 15.315 -4.743 -13.739 1.00 92.12 76 GLU A CA 1
ATOM 629 C C . GLU A 1 76 ? 15.255 -4.105 -12.349 1.00 92.12 76 GLU A C 1
ATOM 631 O O . GLU A 1 76 ? 15.387 -4.801 -11.348 1.00 92.12 76 GLU A O 1
ATOM 636 N N . ARG A 1 77 ? 14.931 -2.806 -12.261 1.00 92.06 77 ARG A N 1
ATOM 637 C CA . ARG A 1 77 ? 14.828 -2.111 -10.968 1.00 92.06 77 ARG A CA 1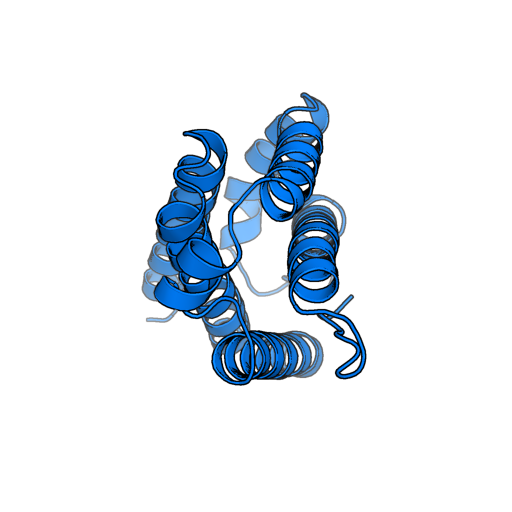
ATOM 638 C C . ARG A 1 77 ? 13.676 -2.629 -10.110 1.00 92.06 77 ARG A C 1
ATOM 640 O O . ARG A 1 77 ? 13.805 -2.696 -8.888 1.00 92.06 77 ARG A O 1
ATOM 647 N N . LEU A 1 78 ? 12.553 -3.001 -10.729 1.00 91.50 78 LEU A N 1
ATOM 648 C CA . LEU A 1 78 ? 11.458 -3.672 -10.019 1.00 91.50 78 LEU A CA 1
ATOM 649 C C . LEU A 1 78 ? 11.905 -5.046 -9.503 1.00 91.50 78 LEU A C 1
ATOM 651 O O . LEU A 1 78 ? 11.597 -5.404 -8.367 1.00 91.50 78 LEU A O 1
ATOM 655 N N . SER A 1 79 ? 12.656 -5.794 -10.308 1.00 92.75 79 SER A N 1
ATOM 656 C CA . SER A 1 79 ? 13.167 -7.116 -9.951 1.00 92.75 79 SER A CA 1
ATOM 657 C C . SER A 1 79 ? 14.155 -7.054 -8.788 1.00 92.75 79 SER A C 1
ATOM 659 O O . SER A 1 79 ? 13.985 -7.788 -7.815 1.00 92.75 79 SER A O 1
ATOM 661 N N . ASP A 1 80 ? 15.114 -6.128 -8.825 1.00 93.75 80 ASP A N 1
ATOM 662 C CA . ASP A 1 80 ? 16.113 -5.928 -7.765 1.00 93.75 80 ASP A CA 1
ATOM 663 C C . ASP A 1 80 ? 15.477 -5.560 -6.416 1.00 93.75 80 ASP A C 1
ATOM 665 O O . ASP A 1 80 ? 16.005 -5.883 -5.352 1.00 93.75 80 ASP A O 1
ATOM 669 N N . ALA A 1 81 ? 14.307 -4.919 -6.441 1.00 92.00 81 ALA A N 1
ATOM 670 C CA . ALA A 1 81 ? 13.537 -4.587 -5.246 1.00 92.00 81 ALA A CA 1
ATOM 671 C C . ALA A 1 81 ? 12.549 -5.687 -4.804 1.00 92.00 81 ALA A C 1
ATOM 673 O O . ALA A 1 81 ? 11.801 -5.495 -3.836 1.00 92.00 81 ALA A O 1
ATOM 674 N N . GLY A 1 82 ? 12.500 -6.825 -5.506 1.00 92.88 82 GLY A N 1
ATOM 675 C CA . GLY A 1 82 ? 11.566 -7.920 -5.233 1.00 92.88 82 GLY A CA 1
ATOM 676 C C . GLY A 1 82 ? 10.109 -7.589 -5.573 1.00 92.88 82 GLY A C 1
ATOM 677 O O . GLY A 1 82 ? 9.193 -8.098 -4.923 1.00 92.88 82 GLY A O 1
ATOM 678 N N . LEU A 1 83 ? 9.892 -6.716 -6.559 1.00 94.25 83 LEU A N 1
ATOM 679 C CA . LEU A 1 83 ? 8.585 -6.295 -7.077 1.00 94.25 83 LEU A CA 1
ATOM 680 C C . LEU A 1 83 ? 8.234 -6.972 -8.410 1.00 94.25 83 LEU A C 1
ATOM 682 O O . LEU A 1 83 ? 7.439 -6.444 -9.183 1.00 94.25 83 LEU A O 1
ATOM 686 N N . THR A 1 84 ? 8.791 -8.156 -8.662 1.00 95.06 84 THR A N 1
ATOM 687 C CA . THR A 1 84 ? 8.437 -9.016 -9.798 1.00 95.06 84 THR A CA 1
ATOM 688 C C . THR A 1 84 ? 8.272 -10.475 -9.366 1.00 95.06 84 THR A C 1
ATOM 690 O O . THR A 1 84 ? 8.681 -10.885 -8.269 1.00 95.06 84 THR A O 1
ATOM 693 N N . GLY A 1 85 ? 7.640 -11.269 -10.229 1.00 94.31 85 GLY A N 1
ATOM 694 C CA . GLY A 1 85 ? 7.572 -12.721 -10.141 1.00 94.31 85 GLY A CA 1
ATOM 695 C C . GLY A 1 85 ? 7.062 -13.244 -8.797 1.00 94.31 85 GLY A C 1
ATOM 696 O O . GLY A 1 85 ? 6.084 -12.757 -8.225 1.00 94.31 85 GLY A O 1
ATOM 697 N N . VAL A 1 86 ? 7.723 -14.285 -8.287 1.00 94.25 86 VAL A N 1
ATOM 698 C CA . VAL A 1 86 ? 7.328 -14.968 -7.043 1.00 94.25 86 VAL A CA 1
ATOM 699 C C . VAL A 1 86 ? 7.440 -14.075 -5.805 1.00 94.25 86 VAL A C 1
ATOM 701 O O . VAL A 1 86 ? 6.636 -14.218 -4.885 1.00 94.25 86 VAL A O 1
ATOM 704 N N . HIS A 1 87 ? 8.379 -13.125 -5.789 1.00 93.88 87 HIS A N 1
ATOM 705 C CA . HIS A 1 87 ? 8.579 -12.220 -4.656 1.00 93.88 87 HIS A CA 1
ATOM 706 C C . HIS A 1 87 ? 7.424 -11.231 -4.516 1.00 93.88 87 HIS A C 1
ATOM 708 O O . HIS A 1 87 ? 6.851 -11.110 -3.430 1.00 93.88 87 HIS A O 1
ATOM 714 N N . LEU A 1 88 ? 7.019 -10.600 -5.623 1.00 95.19 88 LEU A N 1
ATOM 715 C CA . LEU A 1 88 ? 5.836 -9.743 -5.656 1.00 95.19 88 LEU A CA 1
ATOM 716 C C . LEU A 1 88 ? 4.598 -10.512 -5.187 1.00 95.19 88 LEU A C 1
ATOM 718 O O . LEU A 1 88 ? 3.880 -10.069 -4.291 1.00 95.19 88 LEU A O 1
ATOM 722 N N . ARG A 1 89 ? 4.380 -11.703 -5.749 1.00 94.81 89 ARG A N 1
ATOM 723 C CA . ARG A 1 89 ? 3.219 -12.549 -5.435 1.00 94.81 89 ARG A CA 1
ATOM 724 C C . ARG A 1 89 ? 3.163 -12.923 -3.960 1.00 94.81 89 ARG A C 1
ATOM 726 O O . ARG A 1 89 ? 2.094 -12.846 -3.361 1.00 94.81 89 ARG A O 1
ATOM 733 N N . ALA A 1 90 ? 4.301 -13.265 -3.358 1.00 94.50 90 ALA A N 1
ATOM 734 C CA . ALA A 1 90 ? 4.379 -13.552 -1.931 1.00 94.50 90 ALA A CA 1
ATOM 735 C C . ALA A 1 90 ? 3.992 -12.328 -1.085 1.00 94.50 90 ALA A C 1
ATOM 737 O O . ALA A 1 90 ? 3.169 -12.453 -0.178 1.00 94.50 90 ALA A O 1
ATOM 738 N N . LYS A 1 91 ? 4.513 -11.134 -1.409 1.00 94.56 91 LYS A N 1
ATOM 739 C CA . LYS A 1 91 ? 4.156 -9.888 -0.705 1.00 94.56 91 LYS A CA 1
ATOM 740 C C . LYS A 1 91 ? 2.652 -9.608 -0.772 1.00 94.56 91 LYS A C 1
ATOM 742 O O . LYS A 1 91 ? 2.031 -9.327 0.253 1.00 94.56 91 LYS A O 1
ATOM 747 N N . LEU A 1 92 ? 2.063 -9.730 -1.961 1.00 95.25 92 LEU A N 1
ATOM 748 C CA . LEU A 1 92 ? 0.635 -9.495 -2.189 1.00 95.25 92 LEU A CA 1
ATOM 749 C C . LEU A 1 92 ? -0.247 -10.525 -1.470 1.00 95.25 92 LEU A C 1
ATOM 751 O O . LEU A 1 92 ? -1.229 -10.150 -0.831 1.00 95.25 92 LEU A O 1
ATOM 755 N N . ALA A 1 93 ? 0.125 -11.807 -1.510 1.00 94.31 93 ALA A N 1
ATOM 756 C CA . ALA A 1 93 ? -0.605 -12.872 -0.826 1.00 94.31 93 ALA A CA 1
ATOM 757 C C . ALA A 1 93 ? -0.584 -12.700 0.702 1.00 94.31 93 ALA A C 1
ATOM 759 O O . ALA A 1 93 ? -1.616 -12.846 1.359 1.00 94.31 93 ALA A O 1
ATOM 760 N N . ILE A 1 94 ? 0.570 -12.337 1.274 1.00 94.69 94 ILE A N 1
ATOM 761 C CA . ILE A 1 94 ? 0.699 -12.071 2.713 1.00 94.69 94 ILE A CA 1
ATOM 762 C C . ILE A 1 94 ? -0.148 -10.856 3.111 1.00 94.69 94 ILE A C 1
ATOM 764 O O . ILE A 1 94 ? -0.875 -10.920 4.106 1.00 94.69 94 ILE A O 1
ATOM 768 N N . LEU A 1 95 ? -0.096 -9.769 2.331 1.00 94.94 95 LEU A N 1
ATOM 769 C CA . LEU A 1 95 ? -0.926 -8.584 2.556 1.00 94.94 95 LEU A CA 1
ATOM 770 C C . LEU A 1 95 ? -2.418 -8.936 2.533 1.00 94.94 95 LEU A C 1
ATOM 772 O O . LEU A 1 95 ? -3.149 -8.570 3.453 1.00 94.94 95 LEU A O 1
ATOM 776 N N . GLN A 1 96 ? -2.858 -9.683 1.519 1.00 94.62 96 GLN A N 1
ATOM 777 C CA . GLN A 1 96 ? -4.239 -10.137 1.397 1.00 94.62 96 GLN A CA 1
ATOM 778 C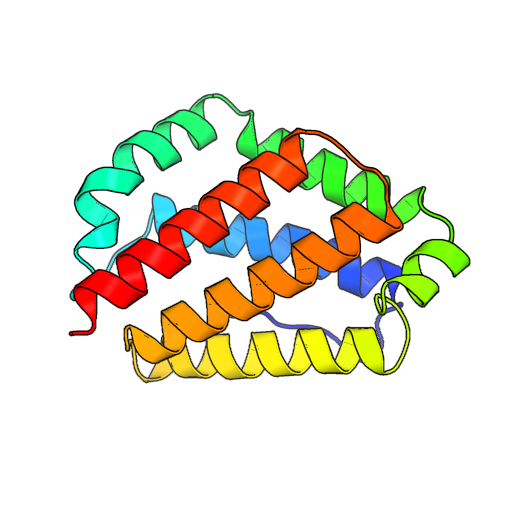 C . GLN A 1 96 ? -4.663 -10.992 2.601 1.00 94.62 96 GLN A C 1
ATOM 780 O O . GLN A 1 96 ? -5.703 -10.722 3.199 1.00 94.62 96 GLN A O 1
ATOM 785 N N . SER A 1 97 ? -3.839 -11.960 3.016 1.00 94.00 97 SER A N 1
ATOM 786 C CA . SER A 1 97 ? -4.131 -12.824 4.167 1.00 94.00 97 SER A CA 1
ATOM 787 C C . SER A 1 97 ? -4.308 -12.030 5.466 1.00 94.00 97 SER A C 1
ATOM 789 O O . SER A 1 97 ? -5.222 -12.304 6.250 1.00 94.00 97 SER A O 1
ATOM 791 N N . TRP A 1 98 ? -3.446 -11.041 5.720 1.00 93.69 98 TRP A N 1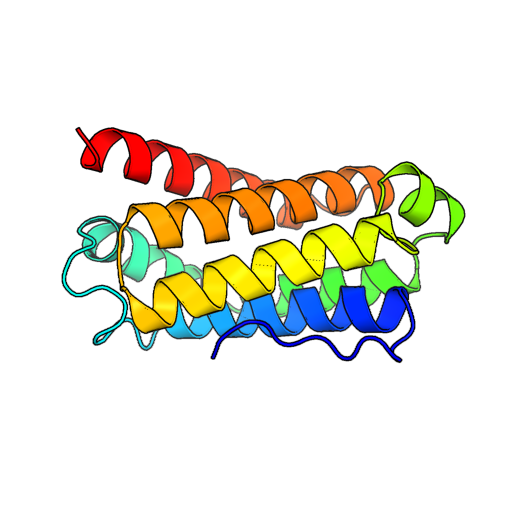
ATOM 792 C CA . TRP A 1 98 ? -3.562 -10.198 6.913 1.00 93.69 98 TRP A CA 1
ATOM 793 C C . TRP A 1 98 ? -4.733 -9.227 6.835 1.00 93.69 98 TRP A C 1
ATOM 795 O O . TRP A 1 98 ? -5.399 -9.019 7.847 1.00 93.69 98 TRP A O 1
ATOM 805 N N . ALA A 1 99 ? -5.036 -8.689 5.654 1.00 90.25 99 ALA A N 1
ATOM 806 C CA . ALA A 1 99 ? -6.214 -7.854 5.457 1.00 90.25 99 ALA A CA 1
ATOM 807 C C . ALA A 1 99 ? -7.504 -8.643 5.710 1.00 90.25 99 ALA A C 1
ATOM 809 O O . ALA A 1 99 ? -8.371 -8.174 6.442 1.00 90.25 99 ALA A O 1
ATOM 810 N N . ASP A 1 100 ? -7.605 -9.871 5.199 1.00 90.62 100 ASP A N 1
ATOM 811 C CA . ASP A 1 100 ? -8.743 -10.759 5.463 1.00 90.62 100 ASP A CA 1
ATOM 812 C C . ASP A 1 100 ? -8.872 -11.101 6.951 1.00 90.62 100 ASP A C 1
ATOM 814 O O . ASP A 1 100 ? -9.972 -11.127 7.505 1.00 90.62 100 ASP A O 1
ATOM 818 N N . THR A 1 101 ? -7.737 -11.311 7.617 1.00 89.81 101 THR A N 1
ATOM 819 C CA . THR A 1 101 ? -7.681 -11.555 9.062 1.00 89.81 101 THR A CA 1
ATOM 820 C C . THR A 1 101 ? -8.143 -10.332 9.847 1.00 89.81 101 THR A C 1
ATOM 822 O O . THR A 1 101 ? -8.956 -10.467 10.757 1.00 89.81 101 THR A O 1
ATOM 825 N N . PHE A 1 102 ? -7.709 -9.130 9.465 1.00 85.88 102 PHE A N 1
ATOM 826 C CA . PHE A 1 102 ? -8.152 -7.890 10.095 1.00 85.88 102 PHE A CA 1
ATOM 827 C C . PHE A 1 102 ? -9.657 -7.664 9.920 1.00 85.88 102 PHE A C 1
ATOM 829 O O . PHE A 1 102 ? -10.336 -7.348 10.891 1.00 85.88 102 PHE A O 1
ATOM 836 N N . ILE A 1 103 ? -10.209 -7.898 8.727 1.00 84.31 103 ILE A N 1
ATOM 837 C CA . ILE A 1 103 ? -11.656 -7.775 8.497 1.00 84.31 103 ILE A CA 1
ATOM 838 C C . ILE A 1 103 ? -12.454 -8.757 9.368 1.00 84.31 103 ILE A C 1
ATOM 840 O O . ILE A 1 103 ? -13.501 -8.385 9.907 1.00 84.31 103 ILE A O 1
ATOM 844 N N . ARG A 1 104 ? -11.966 -9.996 9.511 1.00 85.50 104 ARG A N 1
ATOM 845 C CA . ARG A 1 104 ? -12.625 -11.057 10.287 1.00 85.50 104 ARG A CA 1
ATOM 846 C C . ARG A 1 104 ? -12.530 -10.830 11.795 1.00 85.50 104 ARG A C 1
ATOM 848 O O . ARG A 1 104 ? -13.528 -10.964 12.492 1.00 85.50 104 ARG A O 1
ATOM 855 N N . GLU A 1 105 ? -11.337 -10.529 12.292 1.00 84.75 105 GLU A N 1
ATOM 856 C CA . GLU A 1 105 ? -11.023 -10.557 13.727 1.00 84.75 105 GLU A CA 1
ATOM 857 C C . GLU A 1 105 ? -10.981 -9.165 14.358 1.00 84.75 105 GLU A C 1
ATOM 859 O O . GLU A 1 105 ? -11.164 -9.037 15.566 1.00 84.75 105 GLU A O 1
ATOM 864 N N . ARG A 1 106 ? -10.752 -8.120 13.552 1.00 79.62 106 ARG A N 1
ATOM 865 C CA . ARG A 1 106 ? -10.712 -6.708 13.971 1.00 79.62 106 ARG A CA 1
ATOM 866 C C . ARG A 1 106 ? -9.771 -6.451 15.147 1.00 79.62 106 ARG A C 1
ATOM 868 O O . ARG A 1 106 ? -10.072 -5.680 16.055 1.00 79.62 106 ARG A O 1
ATOM 875 N N . THR A 1 107 ? -8.623 -7.124 15.141 1.00 79.88 107 THR A N 1
ATOM 876 C CA . THR A 1 107 ? -7.598 -6.975 16.177 1.00 79.88 107 THR A CA 1
ATOM 877 C C . THR A 1 107 ? -6.548 -5.944 15.773 1.00 79.88 107 THR A C 1
ATOM 879 O O . THR A 1 107 ? -6.163 -5.862 14.602 1.00 79.88 107 THR A O 1
ATOM 882 N N . LEU A 1 108 ? -6.014 -5.214 16.760 1.00 77.38 108 LEU A N 1
ATOM 883 C CA . LEU A 1 108 ? -4.865 -4.316 16.577 1.00 77.38 108 LEU A CA 1
ATOM 884 C C . LEU A 1 108 ? -3.665 -5.061 15.988 1.00 77.38 108 LEU A C 1
ATOM 886 O O . LEU A 1 108 ? -3.012 -4.570 15.076 1.00 77.38 108 LEU A O 1
ATOM 890 N N . ARG A 1 109 ? -3.431 -6.303 16.429 1.00 83.81 109 ARG A N 1
ATOM 891 C CA . ARG A 1 109 ? -2.378 -7.167 15.884 1.00 83.81 109 ARG A CA 1
ATOM 892 C C . ARG A 1 109 ? -2.536 -7.404 14.381 1.00 83.81 109 ARG A C 1
ATOM 894 O O . ARG A 1 109 ? -1.543 -7.358 13.658 1.00 83.81 109 ARG A O 1
ATOM 901 N N . ALA A 1 110 ? -3.746 -7.694 13.903 1.00 85.38 110 ALA A N 1
ATOM 902 C CA . ALA A 1 110 ? -3.980 -7.902 12.478 1.00 85.38 110 ALA A CA 1
ATOM 903 C C . ALA A 1 110 ? -3.801 -6.595 11.690 1.00 85.38 110 ALA A C 1
ATOM 905 O O . ALA A 1 110 ? -3.133 -6.604 10.657 1.00 85.38 110 ALA A O 1
ATOM 906 N N . LEU A 1 111 ? -4.300 -5.469 12.215 1.00 83.25 111 LEU A N 1
ATOM 907 C CA . LEU A 1 111 ? -4.108 -4.143 11.620 1.00 83.25 111 LEU A CA 1
ATOM 908 C C . LEU A 1 111 ? -2.624 -3.768 11.514 1.00 83.25 111 LEU A C 1
ATOM 910 O O . LEU A 1 111 ? -2.144 -3.392 10.447 1.00 83.25 111 LEU A O 1
ATOM 914 N N . PHE A 1 112 ? -1.875 -3.968 12.595 1.00 84.94 112 PHE A N 1
ATOM 915 C CA . PHE A 1 112 ? -0.430 -3.784 12.647 1.00 84.94 112 PHE A CA 1
ATOM 916 C C . PHE A 1 112 ? 0.283 -4.604 11.566 1.00 84.94 112 PHE A C 1
ATOM 918 O O . PHE A 1 112 ? 1.179 -4.114 10.878 1.00 84.94 112 PHE A O 1
ATOM 925 N N . ARG A 1 113 ? -0.123 -5.864 11.365 1.00 90.19 113 ARG A N 1
ATOM 926 C CA . ARG A 1 113 ? 0.450 -6.710 10.310 1.00 90.19 113 ARG A CA 1
ATOM 927 C C . ARG A 1 113 ? 0.102 -6.202 8.914 1.00 90.19 113 ARG A C 1
ATOM 929 O O . ARG A 1 113 ? 0.969 -6.276 8.046 1.00 90.19 113 ARG A O 1
ATOM 936 N N . VAL A 1 114 ? -1.096 -5.663 8.691 1.00 89.75 114 VAL A N 1
ATOM 937 C CA . VAL A 1 114 ? -1.456 -5.013 7.419 1.00 89.75 114 VAL A CA 1
ATOM 938 C C . VAL A 1 114 ? -0.532 -3.824 7.151 1.00 89.75 114 VAL A C 1
ATOM 940 O O . VAL A 1 114 ? 0.146 -3.817 6.124 1.00 89.75 114 VAL A O 1
ATOM 943 N N . PHE A 1 115 ? -0.415 -2.883 8.094 1.00 87.62 115 PHE A N 1
ATOM 944 C CA . PHE A 1 115 ? 0.456 -1.713 7.934 1.00 87.62 115 PHE A CA 1
ATOM 945 C C . PHE A 1 115 ? 1.924 -2.091 7.747 1.00 87.62 115 PHE A C 1
ATOM 947 O O . PHE A 1 115 ? 2.586 -1.545 6.869 1.00 87.62 115 PHE A O 1
ATOM 954 N N . LYS A 1 116 ? 2.432 -3.090 8.478 1.00 90.56 116 LYS A N 1
ATOM 955 C CA . LYS A 1 116 ? 3.810 -3.572 8.304 1.00 90.56 116 LYS A CA 1
ATOM 956 C C . LYS A 1 116 ? 4.070 -4.117 6.895 1.00 90.56 116 LYS A C 1
ATOM 958 O O . LYS A 1 116 ? 5.142 -3.881 6.337 1.00 90.56 116 LYS A O 1
ATOM 963 N N . ASN A 1 117 ? 3.109 -4.836 6.313 1.00 92.38 117 ASN A N 1
ATOM 964 C CA . ASN A 1 117 ? 3.234 -5.341 4.944 1.00 92.38 117 ASN A CA 1
ATOM 965 C C . ASN A 1 117 ? 3.132 -4.215 3.908 1.00 92.38 117 ASN A C 1
ATOM 967 O O . ASN A 1 117 ? 3.920 -4.209 2.965 1.00 92.38 117 ASN A O 1
ATOM 971 N N . ILE A 1 118 ? 2.234 -3.244 4.112 1.00 91.94 118 ILE A N 1
ATOM 972 C CA . ILE A 1 118 ? 2.158 -2.030 3.285 1.00 91.94 118 ILE A CA 1
ATOM 973 C C . ILE A 1 118 ? 3.500 -1.287 3.325 1.00 91.94 118 ILE A C 1
ATOM 975 O O . ILE A 1 118 ? 4.081 -1.047 2.271 1.00 91.94 118 ILE A O 1
ATOM 979 N N . ASN A 1 119 ? 4.042 -1.011 4.516 1.00 90.88 119 ASN A N 1
ATOM 980 C CA . ASN A 1 119 ? 5.321 -0.319 4.688 1.00 90.88 119 ASN A CA 1
ATOM 981 C C . ASN A 1 119 ? 6.474 -1.052 3.974 1.00 90.88 119 ASN A C 1
ATOM 983 O O . ASN A 1 119 ? 7.246 -0.450 3.232 1.00 90.88 119 ASN A O 1
ATOM 987 N N . SER A 1 120 ? 6.555 -2.380 4.118 1.00 91.81 120 SER A N 1
ATOM 988 C CA . SER A 1 120 ? 7.557 -3.188 3.405 1.00 91.81 120 SER A CA 1
ATOM 989 C C . SER A 1 120 ? 7.412 -3.110 1.880 1.00 91.81 120 SER A C 1
ATOM 991 O O . SER A 1 120 ? 8.413 -3.122 1.158 1.00 91.81 120 SER A O 1
ATOM 993 N N . PHE A 1 121 ? 6.181 -3.036 1.373 1.00 92.75 121 PHE A N 1
ATOM 994 C CA . PHE A 1 121 ? 5.917 -2.892 -0.055 1.00 92.75 121 PHE A CA 1
ATOM 995 C C . PHE A 1 121 ? 6.356 -1.517 -0.570 1.00 92.75 121 PHE A C 1
ATOM 997 O O . PHE A 1 121 ? 7.062 -1.433 -1.576 1.00 92.75 121 PHE A O 1
ATOM 1004 N N . LEU A 1 122 ? 6.002 -0.452 0.155 1.00 90.25 122 LEU A N 1
ATOM 1005 C CA . LEU A 1 122 ? 6.404 0.919 -0.162 1.00 90.25 122 LEU A CA 1
ATOM 1006 C C . LEU A 1 122 ? 7.924 1.085 -0.118 1.00 90.25 122 LEU A C 1
ATOM 1008 O O . LEU A 1 122 ? 8.480 1.706 -1.015 1.00 90.25 122 LEU A O 1
ATOM 1012 N N . GLY A 1 123 ? 8.609 0.472 0.853 1.00 91.00 123 GLY A N 1
ATOM 1013 C CA . GLY A 1 123 ? 10.074 0.477 0.928 1.00 91.00 123 GLY A CA 1
ATOM 1014 C C . GLY A 1 123 ? 10.734 -0.100 -0.329 1.00 91.00 123 GLY A C 1
ATOM 1015 O O . GLY A 1 123 ? 11.599 0.545 -0.921 1.00 91.00 123 GLY A O 1
ATOM 1016 N N . SER A 1 124 ? 10.265 -1.262 -0.798 1.00 92.06 124 SER A N 1
ATOM 1017 C CA . SER A 1 124 ? 10.710 -1.824 -2.081 1.00 92.06 124 SER A CA 1
ATOM 1018 C C . SER A 1 124 ? 10.399 -0.897 -3.256 1.00 92.06 124 SER A C 1
ATOM 1020 O O . SER A 1 124 ? 11.217 -0.745 -4.158 1.00 92.06 124 SER A O 1
ATOM 1022 N N . PHE A 1 125 ? 9.228 -0.258 -3.265 1.00 90.50 125 PHE A N 1
ATOM 1023 C CA . PHE A 1 125 ? 8.859 0.628 -4.364 1.00 90.50 125 PHE A CA 1
ATOM 1024 C C . PHE A 1 125 ? 9.720 1.888 -4.411 1.00 90.50 125 PHE A C 1
ATOM 1026 O O . PHE A 1 125 ? 10.173 2.255 -5.492 1.00 90.50 125 PHE A O 1
ATOM 1033 N N . VAL A 1 126 ? 10.010 2.514 -3.268 1.00 89.31 126 VAL A N 1
ATOM 1034 C CA . VAL A 1 126 ? 10.928 3.662 -3.170 1.00 89.31 126 VAL A CA 1
ATOM 1035 C C . VAL A 1 126 ? 12.318 3.281 -3.682 1.00 89.31 126 VAL A C 1
ATOM 1037 O O . VAL A 1 126 ? 12.888 4.007 -4.495 1.00 89.31 126 VAL A O 1
ATOM 1040 N N . GLN A 1 127 ? 12.832 2.113 -3.283 1.00 88.88 127 GLN A N 1
ATOM 1041 C CA . GLN A 1 127 ? 14.111 1.590 -3.775 1.00 88.88 127 GLN A CA 1
ATOM 1042 C C . GLN A 1 127 ? 14.106 1.406 -5.306 1.00 88.88 127 GLN A C 1
ATOM 1044 O O . GLN A 1 127 ? 15.022 1.861 -5.996 1.00 88.88 127 GLN A O 1
ATOM 1049 N N . ALA A 1 128 ? 13.064 0.766 -5.847 1.00 88.62 128 ALA A N 1
ATOM 1050 C CA . ALA A 1 128 ? 12.956 0.471 -7.275 1.00 88.62 128 ALA A CA 1
ATOM 1051 C C . ALA A 1 128 ? 12.805 1.732 -8.123 1.00 88.62 128 ALA A C 1
ATOM 1053 O O . ALA A 1 128 ? 13.457 1.888 -9.149 1.00 88.62 128 ALA A O 1
ATOM 1054 N N . SER A 1 129 ? 11.921 2.630 -7.712 1.00 83.62 129 SER A N 1
ATOM 1055 C CA . SER A 1 129 ? 11.514 3.758 -8.538 1.00 83.62 129 SER A CA 1
ATOM 1056 C C . SER A 1 129 ? 12.436 4.963 -8.410 1.00 83.62 129 SER A C 1
ATOM 1058 O O . SER A 1 129 ? 12.523 5.774 -9.328 1.00 83.62 129 SER A O 1
ATOM 1060 N N . GLY A 1 130 ? 13.110 5.113 -7.264 1.00 73.00 130 GLY A N 1
ATOM 1061 C CA . GLY A 1 130 ? 13.647 6.411 -6.858 1.00 73.00 130 GLY A CA 1
ATOM 1062 C C . GLY A 1 130 ? 12.557 7.487 -6.749 1.00 73.00 130 GLY A C 1
ATOM 1063 O O . GLY A 1 130 ? 12.879 8.672 -6.689 1.00 73.00 130 GLY A O 1
ATOM 1064 N N . ALA A 1 131 ? 11.277 7.097 -6.776 1.00 64.62 131 ALA A N 1
ATOM 1065 C CA . ALA A 1 131 ? 10.162 8.014 -6.856 1.00 64.62 131 ALA A CA 1
ATOM 1066 C C . ALA A 1 131 ? 9.914 8.679 -5.510 1.00 64.62 131 ALA A C 1
ATOM 1068 O O . ALA A 1 131 ? 9.599 8.016 -4.524 1.00 64.62 131 ALA A O 1
ATOM 1069 N N . GLY A 1 132 ? 10.020 10.008 -5.573 1.00 59.72 132 GLY A N 1
ATOM 1070 C CA . GLY A 1 132 ? 9.162 10.992 -4.927 1.00 59.72 132 GLY A CA 1
ATOM 1071 C C . GLY A 1 132 ? 9.195 11.025 -3.408 1.00 59.72 132 GLY A C 1
ATOM 1072 O O . GLY A 1 132 ? 8.762 10.083 -2.752 1.00 59.72 132 GLY A O 1
ATOM 107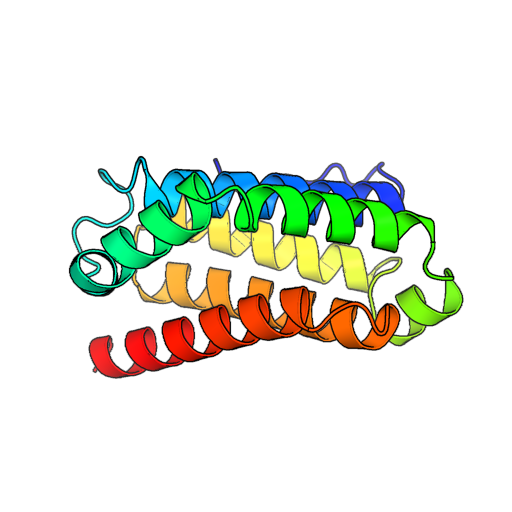3 N N . GLU A 1 133 ? 9.576 12.184 -2.868 1.00 65.06 133 GLU A N 1
ATOM 1074 C CA . GLU A 1 133 ? 9.338 12.588 -1.471 1.00 65.06 133 GLU A CA 1
ATOM 1075 C C . GLU A 1 133 ? 7.967 12.127 -0.958 1.00 65.06 133 GLU A C 1
ATOM 1077 O O . GLU A 1 133 ? 7.864 11.544 0.105 1.00 65.06 133 GLU A O 1
ATOM 1082 N N . ILE A 1 134 ? 6.941 12.206 -1.796 1.00 66.31 134 ILE A N 1
ATOM 1083 C CA . ILE A 1 134 ? 5.571 11.770 -1.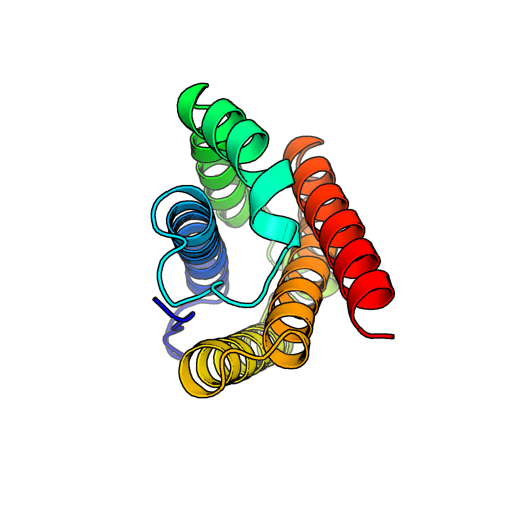524 1.00 66.31 134 ILE A CA 1
ATOM 1084 C C . ILE A 1 134 ? 5.425 10.302 -1.064 1.00 66.31 134 ILE A C 1
ATOM 1086 O O . ILE A 1 134 ? 4.690 10.019 -0.118 1.00 66.31 134 ILE A O 1
ATOM 1090 N N . ILE A 1 135 ? 6.061 9.332 -1.739 1.00 74.00 135 ILE A N 1
ATOM 1091 C CA . ILE A 1 135 ? 5.933 7.919 -1.331 1.00 74.00 135 ILE A CA 1
ATOM 1092 C C . ILE A 1 135 ? 6.754 7.663 -0.067 1.00 74.00 135 ILE A C 1
ATOM 1094 O O . ILE A 1 135 ? 6.370 6.816 0.741 1.00 74.00 135 ILE A O 1
ATOM 1098 N N . LYS A 1 136 ? 7.840 8.421 0.134 1.00 77.75 136 LYS A N 1
ATOM 1099 C CA . LYS A 1 136 ? 8.590 8.412 1.393 1.00 77.75 136 LYS A CA 1
ATOM 1100 C C . LYS A 1 136 ? 7.754 8.979 2.539 1.00 77.75 136 LYS A C 1
ATOM 1102 O O . LYS A 1 136 ? 7.636 8.302 3.546 1.00 77.75 136 LYS A O 1
ATOM 1107 N N . GLU A 1 137 ? 7.097 10.120 2.355 1.00 73.62 137 GLU A N 1
ATOM 1108 C CA . GLU A 1 137 ? 6.201 10.724 3.348 1.00 73.62 137 GLU A CA 1
ATOM 1109 C C . GLU A 1 137 ? 5.096 9.738 3.749 1.00 73.62 137 GLU A C 1
ATOM 1111 O O . GLU A 1 137 ? 4.868 9.485 4.930 1.00 73.62 137 GLU A O 1
ATOM 1116 N N . PHE A 1 138 ? 4.448 9.087 2.778 1.00 73.06 138 PHE A N 1
ATOM 1117 C CA . PHE A 1 138 ? 3.420 8.095 3.092 1.00 73.06 138 PHE A CA 1
ATOM 1118 C C . PHE A 1 138 ? 3.982 6.848 3.802 1.00 73.06 138 PHE A C 1
ATOM 1120 O O . PHE A 1 138 ? 3.334 6.267 4.680 1.00 73.06 138 PHE A O 1
ATOM 1127 N N . LYS A 1 139 ? 5.201 6.433 3.446 1.00 77.75 139 LYS A N 1
ATOM 1128 C CA . LYS A 1 139 ? 5.925 5.363 4.137 1.00 77.75 139 LYS A CA 1
ATOM 1129 C C . LYS A 1 139 ? 6.217 5.752 5.594 1.00 77.75 139 LYS A C 1
ATOM 1131 O O . LYS A 1 139 ? 5.931 4.960 6.487 1.00 77.75 139 LYS A O 1
ATOM 1136 N N . GLU A 1 140 ? 6.712 6.961 5.835 1.00 79.44 140 GLU A N 1
ATOM 1137 C CA . GLU A 1 140 ? 6.985 7.508 7.171 1.00 79.44 140 GLU A CA 1
ATOM 1138 C C . GLU A 1 140 ? 5.708 7.598 8.013 1.00 79.44 140 GLU A C 1
ATOM 1140 O O . GLU A 1 140 ? 5.698 7.199 9.174 1.00 79.44 140 GLU A O 1
ATOM 1145 N N . MET A 1 141 ? 4.584 8.004 7.415 1.00 72.50 141 MET A N 1
ATOM 1146 C CA . MET A 1 141 ? 3.281 7.960 8.087 1.00 72.50 141 MET A CA 1
ATOM 1147 C C . MET A 1 141 ? 2.898 6.538 8.516 1.00 72.50 141 MET A C 1
ATOM 1149 O O . MET A 1 141 ? 2.377 6.347 9.614 1.00 72.50 141 MET A O 1
ATOM 1153 N N . CYS A 1 142 ? 3.154 5.530 7.673 1.00 71.00 142 CYS A N 1
ATOM 1154 C CA . CYS A 1 142 ? 2.928 4.133 8.045 1.00 71.00 142 CYS A CA 1
ATOM 1155 C C . CYS A 1 142 ? 3.862 3.685 9.176 1.00 71.00 142 CYS A C 1
ATOM 1157 O O . CYS A 1 142 ? 3.443 2.888 10.008 1.00 71.00 142 CYS A O 1
ATOM 1159 N N . GLU A 1 143 ? 5.108 4.160 9.210 1.00 75.56 143 GLU A N 1
ATOM 1160 C CA . GLU A 1 143 ? 6.069 3.861 10.280 1.00 75.56 143 GLU A CA 1
ATOM 1161 C C . GLU A 1 143 ? 5.620 4.443 11.617 1.00 75.56 143 GLU A C 1
ATOM 1163 O O . GLU A 1 143 ? 5.507 3.690 12.582 1.00 75.56 143 GLU A O 1
ATOM 1168 N N . ASN A 1 144 ? 5.221 5.714 11.637 1.00 73.19 144 ASN A N 1
ATOM 1169 C CA . ASN A 1 144 ? 4.675 6.356 12.833 1.00 73.19 144 ASN A CA 1
ATOM 1170 C C . ASN A 1 144 ? 3.410 5.633 13.326 1.00 73.19 144 ASN A C 1
ATOM 1172 O O . ASN A 1 144 ? 3.297 5.298 14.499 1.00 73.19 144 ASN A O 1
ATOM 1176 N N . ALA A 1 145 ? 2.496 5.278 12.413 1.00 68.56 145 ALA A N 1
ATOM 1177 C CA . ALA A 1 145 ? 1.298 4.512 12.760 1.00 68.56 145 ALA A CA 1
ATOM 1178 C C . ALA A 1 145 ? 1.618 3.127 13.351 1.00 68.56 145 ALA A C 1
ATOM 1180 O O . ALA A 1 145 ? 0.920 2.634 14.235 1.00 68.56 145 ALA A O 1
ATOM 1181 N N . ILE A 1 146 ? 2.655 2.462 12.837 1.00 71.44 146 ILE A N 1
ATOM 1182 C CA . ILE A 1 146 ? 3.129 1.170 13.344 1.00 71.44 146 ILE A CA 1
ATOM 1183 C C . ILE A 1 146 ? 3.688 1.322 14.758 1.00 71.44 146 ILE A C 1
ATOM 1185 O O . ILE A 1 146 ? 3.472 0.421 15.568 1.00 71.44 146 ILE A O 1
ATOM 1189 N N . ASP A 1 147 ? 4.410 2.403 15.037 1.00 73.31 147 ASP A N 1
ATOM 1190 C CA . ASP A 1 147 ? 5.007 2.657 16.345 1.00 73.31 147 ASP A CA 1
ATOM 1191 C C . ASP A 1 147 ? 3.938 2.998 17.393 1.00 73.31 147 ASP A C 1
ATOM 1193 O O . ASP A 1 147 ? 3.881 2.314 18.416 1.00 73.31 147 ASP A O 1
ATOM 1197 N N . ASP A 1 148 ? 2.973 3.864 17.075 1.00 68.56 148 ASP A N 1
ATOM 1198 C CA . ASP A 1 148 ? 1.820 4.153 17.948 1.00 68.56 148 ASP A CA 1
ATOM 1199 C C . ASP A 1 148 ? 1.006 2.884 18.286 1.00 68.56 148 ASP A C 1
ATOM 1201 O O . ASP A 1 148 ? 0.532 2.679 19.410 1.00 68.56 148 ASP A O 1
ATOM 1205 N N . LEU A 1 149 ? 0.840 1.983 17.307 1.00 66.69 149 LEU A N 1
ATOM 1206 C CA . LEU A 1 149 ? 0.149 0.703 17.499 1.00 66.69 149 LEU A CA 1
ATOM 1207 C C . LEU A 1 149 ? 0.926 -0.280 18.389 1.00 66.69 149 LEU A C 1
ATOM 1209 O O . LEU A 1 149 ? 0.310 -1.192 18.944 1.00 66.69 149 LEU A O 1
ATOM 1213 N N . LYS A 1 150 ? 2.255 -0.150 18.504 1.00 67.12 150 LYS A N 1
ATOM 1214 C CA . LYS A 1 150 ? 3.040 -0.939 19.470 1.00 67.12 150 LYS A CA 1
ATOM 1215 C C . LYS A 1 150 ? 2.841 -0.402 20.877 1.00 67.12 150 LYS A C 1
ATOM 1217 O O . LYS A 1 150 ? 2.617 -1.200 21.776 1.00 67.12 150 LYS A O 1
ATOM 1222 N N . GLU A 1 151 ? 2.878 0.918 21.038 1.00 65.00 151 GLU A N 1
ATOM 1223 C CA . GLU A 1 151 ? 2.733 1.582 22.339 1.00 65.00 151 GLU A CA 1
ATOM 1224 C C . GLU A 1 151 ? 1.343 1.371 22.957 1.00 65.00 151 GLU A C 1
ATOM 1226 O O . GLU A 1 151 ? 1.207 1.301 24.171 1.00 65.00 151 GLU A O 1
ATOM 1231 N N . THR A 1 152 ? 0.305 1.206 22.132 1.00 61.06 152 THR A N 1
ATOM 1232 C CA . THR A 1 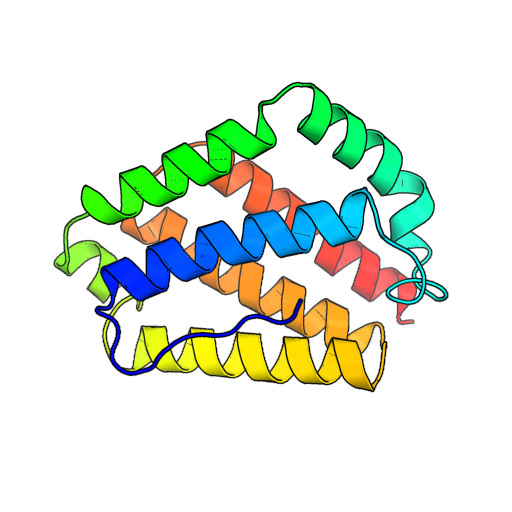152 ? -1.069 0.908 22.585 1.00 61.06 152 THR A CA 1
ATOM 1233 C C . THR A 1 152 ? -1.364 -0.584 22.794 1.00 61.06 152 THR A C 1
ATOM 1235 O O . THR A 1 152 ? -2.467 -0.936 23.214 1.00 61.06 152 THR A O 1
ATOM 1238 N N . GLY A 1 153 ? -0.425 -1.470 22.445 1.00 52.84 153 GLY A N 1
ATOM 1239 C CA . GLY A 1 153 ? -0.559 -2.926 22.552 1.00 52.84 153 GLY A CA 1
ATOM 1240 C C . GLY A 1 153 ? 0.078 -3.549 23.801 1.00 52.84 153 GLY A C 1
ATOM 1241 O O . GLY A 1 153 ? -0.006 -4.774 23.941 1.00 52.84 153 GLY A O 1
ATOM 1242 N N . GLU A 1 154 ? 0.705 -2.733 24.653 1.00 44.41 154 GLU A N 1
ATOM 1243 C CA . GLU A 1 154 ? 1.154 -3.057 26.020 1.00 44.41 154 GLU A CA 1
ATOM 1244 C C . GLU A 1 154 ? 0.096 -2.640 27.054 1.00 44.41 154 GLU A C 1
ATOM 1246 O O . GLU A 1 154 ? -0.083 -3.402 28.033 1.00 44.41 154 GLU A O 1
#

pLDDT: mean 80.54, std 12.47, range [44.41, 95.25]

Secondary structure (DSSP, 8-state):
------TTS-HHHHHHHHHHHHHHHHHHHHH--GGGSTT-THHHHHHHHHHHHHHTSHHHHHHHHHHHHHHHS-HHHHHHTT-SHHHHHHHHHHHHHHHHHHHHH--HHHHHHHHHHHHHHHHHHHHHH---HHHHHHHHHHHHHHHHHHHTT-

Sequence (154 aa):
MPFRFDPKESDRDLLASFFRQLQRFLYQFTFEPGKLLEKVNFVETAQPHLRTAWNDGKMTAHFEVASQVVKEVSVERLSDAGLTGVHLRAKLAILQSWADTFIRERTLRALFRVFKNINSFLGSFVQASGAGEIIKEFKEMCENAIDDLKETGE

Foldseek 3Di:
DFQDDDPPDFLLVRQLSVLVVVLVVLVCVQPVVPPLDPPPPVSPPCNVVSVVCVVVVVSVVLSVVLNVLSVVFDPVLCVVLLSHDPSVVVLSVQLRVLSVVSVVPSDLVSVLSNLVSVLSVLVSSCRSRVDDPSSVVVSVVSVVVSVVSVVVVD

Radius of gyration: 15.14 Å; chains: 1; bounding box: 33×34×42 Å